Protein AF-A0A1Z9B9Q5-F1 (afdb_monomer_lite)

pLDDT: mean 74.01, std 7.87, range [52.38, 89.5]

Secondary structure (DSSP, 8-state):
--HHHIIIIIHHHHTSTT--------SSSS--HHHHHHT-B-TTS-BSS------SS-HHHHTSS-GGG-S--TT---

Structure (mmCIF, N/CA/C/O backbone):
data_AF-A0A1Z9B9Q5-F1
#
_entry.id   AF-A0A1Z9B9Q5-F1
#
loo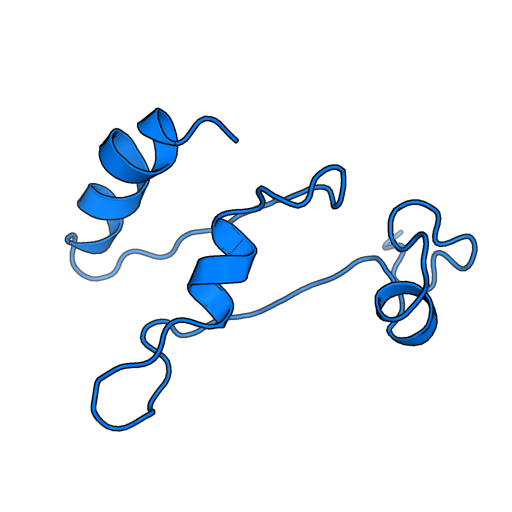p_
_atom_site.group_PDB
_atom_site.id
_atom_site.type_symbol
_atom_site.label_atom_id
_atom_site.label_alt_id
_atom_site.label_comp_id
_atom_site.label_asym_id
_atom_site.label_entity_id
_atom_site.label_seq_id
_atom_site.pdbx_PDB_ins_code
_atom_site.Cartn_x
_atom_site.Cartn_y
_atom_site.Cartn_z
_atom_site.occupancy
_atom_site.B_iso_or_equiv
_atom_site.auth_seq_id
_atom_site.auth_comp_id
_atom_site.auth_asym_id
_atom_site.auth_atom_id
_atom_site.pdbx_PDB_model_num
ATOM 1 N N . MET A 1 1 ? 3.583 10.955 -2.301 1.00 58.12 1 MET A N 1
ATOM 2 C CA . MET A 1 1 ? 2.409 11.356 -1.481 1.00 58.12 1 MET A CA 1
ATOM 3 C C . MET A 1 1 ? 2.906 12.013 -0.195 1.00 58.12 1 MET A C 1
ATOM 5 O O . MET A 1 1 ? 3.954 11.612 0.288 1.00 58.12 1 MET A O 1
ATOM 9 N N . ASP A 1 2 ? 2.225 13.038 0.326 1.00 65.31 2 ASP A N 1
ATOM 10 C CA . ASP A 1 2 ? 2.617 13.672 1.595 1.00 65.31 2 ASP A CA 1
ATOM 11 C C . ASP A 1 2 ? 2.334 12.705 2.757 1.00 65.31 2 ASP A C 1
ATOM 13 O O . ASP A 1 2 ? 1.196 12.260 2.935 1.00 65.31 2 ASP A O 1
ATOM 17 N N . THR A 1 3 ? 3.365 12.379 3.541 1.00 68.94 3 THR A N 1
ATOM 18 C CA . THR A 1 3 ? 3.305 11.518 4.734 1.00 68.94 3 THR A CA 1
ATOM 19 C C . THR A 1 3 ? 2.190 11.951 5.686 1.00 68.94 3 THR A C 1
ATOM 21 O O . THR A 1 3 ? 1.571 11.125 6.357 1.00 68.94 3 THR A O 1
ATOM 24 N N . LYS A 1 4 ? 1.902 13.255 5.721 1.00 73.06 4 LYS A N 1
ATOM 25 C CA . LYS A 1 4 ? 0.855 13.846 6.545 1.00 73.06 4 LYS A CA 1
ATOM 26 C C . LYS A 1 4 ? -0.537 13.325 6.188 1.00 73.06 4 LYS A C 1
ATOM 28 O O . LYS A 1 4 ? -1.297 12.978 7.082 1.00 73.06 4 LYS A O 1
ATOM 33 N N . VAL A 1 5 ? -0.853 13.189 4.900 1.00 75.81 5 VAL A N 1
ATOM 34 C CA . VAL A 1 5 ? -2.158 12.669 4.450 1.00 75.81 5 VAL A CA 1
ATOM 35 C C . VAL A 1 5 ? -2.343 11.215 4.884 1.00 75.81 5 VAL A C 1
ATOM 37 O O . VAL A 1 5 ? -3.430 10.829 5.307 1.00 75.81 5 VAL A O 1
ATOM 40 N N . PHE A 1 6 ? -1.280 10.411 4.826 1.00 76.12 6 PHE A N 1
ATOM 41 C CA . PHE A 1 6 ? -1.337 9.015 5.251 1.00 76.12 6 PHE A CA 1
ATOM 42 C C . PHE A 1 6 ? -1.685 8.893 6.742 1.00 76.12 6 PHE A C 1
ATOM 44 O O . PHE A 1 6 ? -2.648 8.215 7.100 1.00 76.12 6 PHE A O 1
ATOM 51 N N . TYR A 1 7 ? -0.952 9.594 7.608 1.00 79.88 7 TYR A N 1
ATOM 52 C CA . TYR A 1 7 ? -1.157 9.491 9.054 1.00 79.88 7 TYR A CA 1
ATOM 53 C C . TYR A 1 7 ? -2.398 10.231 9.564 1.00 79.88 7 TYR A C 1
ATOM 55 O O . TYR A 1 7 ? -3.001 9.782 10.533 1.00 79.88 7 TYR A O 1
ATOM 63 N N . GLU A 1 8 ? -2.796 11.342 8.941 1.00 83.19 8 GLU A N 1
ATOM 64 C CA . GLU A 1 8 ? -3.945 12.132 9.410 1.00 83.19 8 GLU A CA 1
ATOM 65 C C . GLU A 1 8 ? -5.284 11.664 8.832 1.00 83.19 8 GLU A C 1
ATOM 67 O O . GLU A 1 8 ? -6.323 11.937 9.427 1.00 83.19 8 GLU A O 1
ATOM 72 N N . VAL A 1 9 ? -5.282 10.979 7.682 1.00 79.69 9 VAL A N 1
ATOM 73 C CA . VAL A 1 9 ? -6.519 10.598 6.981 1.00 79.69 9 VAL A CA 1
ATOM 74 C C . VAL A 1 9 ? -6.633 9.090 6.803 1.00 79.69 9 VAL A C 1
ATOM 76 O O . VAL A 1 9 ? -7.653 8.518 7.175 1.00 79.69 9 VAL A O 1
ATOM 79 N N . ILE A 1 10 ? -5.607 8.428 6.261 1.00 79.25 10 ILE A N 1
ATOM 80 C CA . ILE A 1 10 ? -5.700 6.999 5.918 1.00 79.25 10 ILE A CA 1
ATOM 81 C C . ILE A 1 10 ? -5.709 6.127 7.176 1.00 79.25 10 ILE A C 1
ATOM 83 O O . ILE A 1 10 ? -6.600 5.296 7.321 1.00 79.25 10 ILE A O 1
ATOM 87 N N . VAL A 1 11 ? -4.772 6.337 8.108 1.00 81.50 11 VAL A N 1
ATOM 88 C CA . VAL A 1 11 ? -4.689 5.533 9.343 1.00 81.50 11 VAL A CA 1
ATOM 89 C C . VAL A 1 11 ? -5.977 5.604 10.179 1.00 81.50 11 VAL A C 1
ATOM 91 O O . VAL A 1 11 ? -6.496 4.543 10.515 1.00 81.50 11 VAL A O 1
ATOM 94 N N . PRO A 1 12 ? -6.575 6.782 10.449 1.00 82.69 12 PRO A N 1
ATOM 95 C CA . PRO A 1 12 ? -7.837 6.846 11.188 1.00 82.69 12 PRO A CA 1
ATOM 96 C C . PRO A 1 12 ? -9.011 6.157 10.481 1.00 82.69 12 PRO A C 1
ATOM 98 O O . PRO A 1 12 ? -9.868 5.575 11.139 1.00 82.69 12 PRO A O 1
ATOM 101 N N . LEU A 1 13 ? -9.069 6.190 9.143 1.00 80.88 13 LEU A N 1
ATOM 102 C CA . LEU A 1 13 ? -10.118 5.487 8.392 1.00 80.88 13 LEU A CA 1
ATOM 103 C C . LEU A 1 13 ? -10.000 3.963 8.520 1.00 80.88 13 LEU A C 1
ATOM 105 O O . LEU A 1 13 ? -11.015 3.273 8.496 1.00 80.88 13 LEU A O 1
ATOM 109 N N . LEU A 1 14 ? -8.785 3.439 8.695 1.00 77.31 14 LEU A N 1
ATOM 110 C CA . LEU A 1 14 ? -8.550 2.011 8.921 1.00 77.31 14 LEU A CA 1
ATOM 111 C C . LEU A 1 14 ? -9.033 1.529 10.298 1.00 77.31 14 LEU A C 1
ATOM 113 O O . LEU A 1 14 ? -9.239 0.331 10.473 1.00 77.31 14 LEU A O 1
ATOM 117 N N . GLU A 1 15 ? -9.244 2.432 11.259 1.00 79.62 15 GLU A N 1
ATOM 118 C CA . GLU A 1 15 ? -9.799 2.102 12.581 1.00 79.62 15 GLU A CA 1
ATOM 119 C C . GLU A 1 15 ? -11.335 1.975 12.571 1.00 79.62 15 GLU A C 1
ATOM 121 O O . GLU A 1 15 ? -11.928 1.509 13.545 1.00 79.62 15 GLU A O 1
ATOM 126 N N . VAL A 1 16 ? -12.000 2.373 11.480 1.00 81.81 16 VAL A N 1
ATOM 127 C CA . VAL A 1 16 ? -13.460 2.303 11.344 1.00 81.81 16 VAL A CA 1
ATOM 128 C C . VAL A 1 16 ? -13.880 0.912 10.857 1.00 81.81 16 VAL A C 1
ATOM 130 O O . VAL A 1 16 ? -13.403 0.431 9.826 1.00 81.81 16 VAL A O 1
ATOM 133 N N . GLU A 1 17 ? -14.817 0.274 11.568 1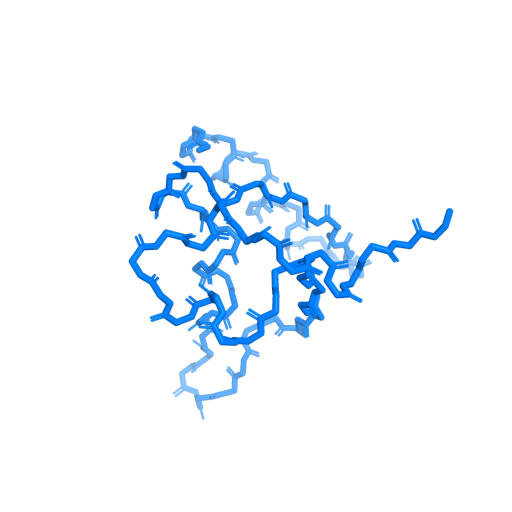.00 77.12 17 GLU A N 1
ATOM 134 C CA . GLU A 1 17 ? -15.365 -1.035 11.186 1.00 77.12 17 GLU A CA 1
ATOM 135 C C . GLU A 1 17 ? -15.965 -1.026 9.768 1.00 77.12 17 GLU A C 1
ATOM 137 O O . GLU A 1 17 ? -16.695 -0.112 9.386 1.00 77.12 17 GLU A O 1
ATOM 142 N N . ALA A 1 18 ? -15.693 -2.098 9.014 1.00 76.06 18 ALA A N 1
ATOM 143 C CA . ALA A 1 18 ? -16.193 -2.336 7.654 1.00 76.06 18 ALA A CA 1
ATOM 144 C C . ALA A 1 18 ? -15.784 -1.283 6.600 1.00 76.06 18 ALA A C 1
ATOM 146 O O . ALA A 1 18 ? -16.537 -0.998 5.667 1.00 76.06 18 ALA A O 1
ATOM 147 N N . THR A 1 19 ? -14.572 -0.738 6.708 1.00 74.19 19 THR A N 1
ATOM 148 C CA . THR A 1 19 ? -14.024 0.203 5.721 1.00 74.19 19 THR A CA 1
ATOM 149 C C . THR A 1 19 ? -13.333 -0.520 4.564 1.00 74.19 19 THR A C 1
ATOM 151 O O . THR A 1 19 ? -12.557 -1.450 4.772 1.00 74.19 19 THR A O 1
ATOM 154 N N . ALA A 1 20 ? -13.580 -0.059 3.335 1.00 75.06 20 ALA A N 1
ATOM 155 C CA . ALA A 1 20 ? -12.834 -0.449 2.141 1.00 75.06 20 ALA A CA 1
ATOM 156 C C . ALA A 1 20 ? -12.195 0.797 1.516 1.00 75.06 20 ALA A C 1
ATOM 158 O O . ALA A 1 20 ? -12.862 1.818 1.337 1.00 75.06 20 ALA A O 1
ATOM 159 N N . LEU A 1 21 ? -10.908 0.716 1.184 1.00 74.44 21 LEU A N 1
ATOM 160 C CA . LEU A 1 21 ? -10.158 1.804 0.558 1.00 74.44 21 LEU A CA 1
ATOM 161 C C . LEU A 1 21 ? -9.829 1.435 -0.886 1.00 74.44 21 LEU A C 1
ATOM 163 O O . LEU A 1 21 ? -9.281 0.369 -1.152 1.00 74.44 21 LEU A O 1
ATOM 167 N N . ILE A 1 22 ? -10.156 2.336 -1.812 1.00 76.62 22 ILE A N 1
ATOM 168 C CA . ILE A 1 22 ? -9.717 2.255 -3.205 1.00 76.62 22 ILE A CA 1
ATOM 169 C C . ILE A 1 22 ? -8.596 3.267 -3.375 1.00 76.62 22 ILE A C 1
ATOM 171 O O . ILE A 1 22 ? -8.813 4.476 -3.276 1.00 76.62 22 ILE A O 1
ATOM 175 N N . CYS A 1 23 ? -7.399 2.756 -3.625 1.00 71.94 23 CYS A N 1
ATOM 176 C CA . CYS A 1 23 ? -6.194 3.558 -3.739 1.00 71.94 23 CYS A CA 1
ATOM 177 C C . CYS A 1 23 ? -5.695 3.498 -5.181 1.00 71.94 23 CYS A C 1
ATOM 179 O O . CYS A 1 23 ? -5.474 2.416 -5.715 1.00 71.94 23 CYS A O 1
ATOM 181 N N . ILE A 1 24 ? -5.519 4.662 -5.807 1.00 72.38 24 ILE A N 1
ATOM 182 C CA . ILE A 1 24 ? -4.959 4.780 -7.156 1.00 72.38 24 ILE A CA 1
ATOM 183 C C . ILE A 1 24 ? -3.608 5.472 -7.024 1.00 72.38 24 ILE A C 1
ATOM 185 O O . ILE A 1 24 ? -3.528 6.591 -6.512 1.00 72.38 24 ILE A O 1
ATOM 189 N N . SER A 1 25 ? -2.549 4.812 -7.486 1.00 67.19 25 SER A N 1
ATOM 190 C CA . SER A 1 25 ? -1.202 5.378 -7.536 1.00 67.19 25 SER A CA 1
ATOM 191 C C . SER A 1 25 ? -0.625 5.278 -8.933 1.00 67.19 25 SER A C 1
ATOM 193 O O . SER A 1 25 ? -0.695 4.226 -9.563 1.00 67.19 25 SER A O 1
ATOM 195 N N . THR A 1 26 ? 0.019 6.352 -9.377 1.00 65.00 26 THR A N 1
ATOM 196 C CA . THR A 1 26 ? 0.910 6.310 -10.534 1.00 65.00 26 THR A CA 1
ATOM 197 C C . THR A 1 26 ? 2.304 5.911 -10.038 1.00 65.00 26 THR A C 1
ATOM 199 O O . THR A 1 26 ? 2.770 6.487 -9.047 1.00 65.00 26 THR A O 1
ATOM 202 N N . PRO A 1 27 ? 2.993 4.949 -10.674 1.00 58.78 27 PRO A N 1
ATOM 203 C CA . PRO A 1 27 ? 4.378 4.620 -10.350 1.00 58.78 27 PRO A CA 1
ATOM 204 C C . PRO A 1 27 ? 5.287 5.753 -10.844 1.00 58.78 27 PRO A C 1
ATOM 206 O O . PRO A 1 27 ? 5.874 5.658 -11.906 1.00 58.78 27 PRO A O 1
ATOM 209 N N . GLN A 1 28 ? 5.315 6.890 -10.150 1.00 57.56 28 GLN A N 1
ATOM 210 C CA . GLN A 1 28 ? 6.175 8.027 -10.507 1.00 57.56 28 GLN A CA 1
ATOM 211 C C . GLN A 1 28 ? 7.312 8.252 -9.511 1.00 57.56 28 GL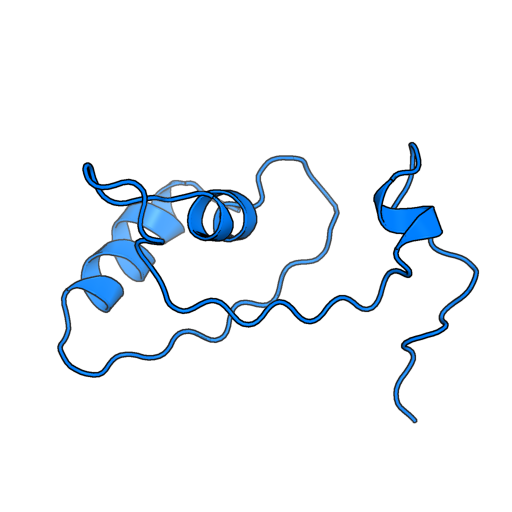N A C 1
ATOM 213 O O . GLN A 1 28 ? 8.309 8.838 -9.904 1.00 57.56 28 GLN A O 1
ATOM 218 N N . ASP A 1 29 ? 7.188 7.769 -8.270 1.00 56.44 29 ASP A N 1
ATOM 219 C CA . ASP A 1 29 ? 8.194 7.925 -7.215 1.00 56.44 29 ASP A CA 1
ATOM 220 C C . ASP A 1 29 ? 8.144 6.747 -6.223 1.00 56.44 29 ASP A C 1
ATOM 222 O O . ASP A 1 29 ? 7.065 6.219 -5.935 1.00 56.44 29 ASP A O 1
ATOM 226 N N . ASP A 1 30 ? 9.293 6.414 -5.619 1.00 53.09 30 ASP A N 1
ATOM 227 C CA . ASP A 1 30 ? 9.482 5.356 -4.599 1.00 53.09 30 ASP A CA 1
ATOM 228 C C . ASP A 1 30 ? 8.648 5.556 -3.313 1.00 53.09 30 ASP A C 1
ATOM 230 O O . ASP A 1 30 ? 8.573 4.688 -2.446 1.00 53.09 30 ASP A O 1
ATOM 234 N N . MET A 1 31 ? 7.985 6.707 -3.170 1.00 52.38 31 MET A N 1
ATOM 235 C CA . MET A 1 31 ? 7.159 7.077 -2.016 1.00 52.38 31 MET A CA 1
ATOM 236 C C . MET A 1 31 ? 5.669 6.773 -2.250 1.00 52.38 31 MET A C 1
ATOM 238 O O . MET A 1 31 ? 4.799 7.635 -2.047 1.00 52.38 31 MET A O 1
ATOM 242 N N . ASN A 1 32 ? 5.366 5.543 -2.674 1.00 63.09 32 ASN A N 1
ATOM 243 C CA . ASN A 1 32 ? 4.001 5.024 -2.735 1.00 63.09 32 ASN A CA 1
ATOM 244 C C . ASN A 1 32 ? 3.665 4.285 -1.431 1.00 63.09 32 ASN A C 1
ATOM 246 O O . ASN A 1 32 ? 3.914 3.095 -1.275 1.00 63.09 32 ASN A O 1
ATOM 250 N N . PHE A 1 33 ? 3.056 5.000 -0.479 1.00 64.06 33 PHE A N 1
ATOM 251 C CA . PHE A 1 33 ? 2.601 4.436 0.804 1.00 64.06 33 PHE A CA 1
ATOM 252 C C . PHE A 1 33 ? 1.638 3.254 0.637 1.00 64.06 33 PHE A C 1
ATOM 254 O O . PHE A 1 33 ? 1.569 2.392 1.507 1.00 64.06 33 PHE A O 1
ATOM 261 N N . TYR A 1 34 ? 0.921 3.185 -0.485 1.00 69.69 34 TYR A N 1
ATOM 262 C CA . TYR A 1 34 ? 0.047 2.057 -0.798 1.00 69.69 34 TYR A CA 1
ATOM 263 C C . TYR A 1 34 ? 0.828 0.769 -1.061 1.00 69.69 34 TYR A C 1
ATOM 265 O O . TYR A 1 34 ? 0.396 -0.288 -0.615 1.00 69.69 34 TYR A O 1
ATOM 273 N N . SER A 1 35 ? 2.011 0.863 -1.676 1.00 67.81 35 SER A N 1
ATOM 274 C CA . SER A 1 35 ? 2.912 -0.281 -1.832 1.00 67.81 35 SER A CA 1
ATOM 275 C C . SER A 1 35 ? 3.338 -0.828 -0.472 1.00 67.81 35 SER A C 1
ATOM 277 O O . SER A 1 35 ? 3.239 -2.024 -0.235 1.00 67.81 35 SER A O 1
ATOM 279 N N . ALA A 1 36 ? 3.678 0.054 0.474 1.00 70.75 36 ALA A N 1
ATOM 280 C CA . ALA A 1 36 ? 4.023 -0.363 1.831 1.00 70.75 36 ALA A CA 1
ATOM 281 C C . ALA A 1 36 ? 2.865 -1.082 2.545 1.00 70.75 36 ALA A C 1
ATOM 283 O O . ALA A 1 36 ? 3.118 -1.988 3.328 1.00 70.75 36 ALA A O 1
ATOM 284 N N . MET A 1 37 ? 1.605 -0.713 2.278 1.00 76.19 37 MET A N 1
ATOM 285 C CA . MET A 1 37 ? 0.444 -1.413 2.845 1.00 76.19 37 MET A CA 1
ATOM 286 C C . MET A 1 37 ? 0.274 -2.832 2.291 1.00 76.19 37 MET A C 1
ATOM 288 O O . MET A 1 37 ? -0.235 -3.687 3.013 1.00 76.19 37 MET A O 1
ATOM 292 N N . PHE A 1 38 ? 0.698 -3.098 1.050 1.00 74.31 38 PHE A N 1
ATOM 293 C CA . PHE A 1 38 ? 0.669 -4.449 0.478 1.00 74.31 38 PHE A CA 1
ATOM 294 C C . PHE A 1 38 ? 1.626 -5.402 1.200 1.00 74.31 38 PHE A C 1
ATOM 296 O O . PHE A 1 38 ? 1.295 -6.570 1.383 1.00 74.31 38 PHE A O 1
ATOM 303 N N . ASP A 1 39 ? 2.755 -4.882 1.681 1.00 74.94 39 ASP A N 1
ATOM 304 C CA . ASP A 1 39 ? 3.793 -5.660 2.362 1.00 74.94 39 ASP A CA 1
ATOM 305 C C . ASP A 1 39 ? 3.626 -5.699 3.895 1.00 74.94 39 ASP A C 1
ATOM 307 O O . ASP A 1 39 ? 4.449 -6.287 4.608 1.00 74.94 39 ASP A O 1
ATOM 311 N N . MET A 1 40 ? 2.570 -5.083 4.442 1.00 81.50 40 MET A N 1
ATOM 312 C CA . MET A 1 40 ? 2.304 -5.105 5.882 1.00 81.50 40 MET A CA 1
ATOM 313 C C . MET A 1 40 ? 1.745 -6.459 6.316 1.00 81.50 40 MET A C 1
ATOM 315 O O . MET A 1 40 ? 0.679 -6.884 5.874 1.00 81.50 40 MET A O 1
ATOM 319 N N . HIS A 1 41 ? 2.436 -7.095 7.259 1.00 83.31 41 HIS A N 1
ATOM 320 C CA . HIS A 1 41 ? 2.044 -8.370 7.843 1.00 83.31 41 HIS A CA 1
ATOM 321 C C . HIS A 1 41 ? 1.838 -8.234 9.354 1.00 83.31 41 HIS A C 1
ATOM 323 O O . HIS A 1 41 ? 2.535 -7.476 10.035 1.00 83.31 41 HIS A O 1
ATOM 329 N N . LEU A 1 42 ? 0.880 -8.988 9.881 1.00 84.00 42 LEU A N 1
ATOM 330 C CA . LEU A 1 42 ? 0.699 -9.215 11.306 1.00 84.00 42 LEU A CA 1
ATOM 331 C C . LEU A 1 42 ? 1.891 -10.005 11.881 1.00 84.00 42 LEU A C 1
ATOM 333 O O . LEU A 1 42 ? 2.651 -10.627 11.135 1.00 84.00 42 LEU A O 1
ATOM 337 N N . PRO A 1 43 ? 2.071 -10.029 13.215 1.00 88.06 43 PRO A N 1
ATOM 338 C CA . PRO A 1 43 ? 3.163 -10.773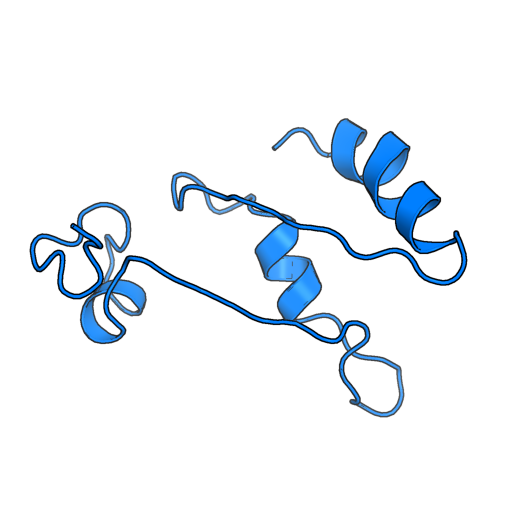 13.850 1.00 88.06 43 PRO A CA 1
ATOM 339 C C . PRO A 1 43 ? 3.183 -12.279 13.540 1.00 88.06 43 PRO A C 1
ATOM 341 O O . PRO A 1 43 ? 4.216 -12.922 13.705 1.00 88.06 43 PRO A O 1
ATOM 344 N N . ASP A 1 44 ? 2.052 -12.845 13.116 1.00 89.50 44 ASP A N 1
ATOM 345 C CA . ASP A 1 44 ? 1.916 -14.241 12.691 1.00 89.50 44 ASP A CA 1
ATOM 346 C C . ASP A 1 44 ? 2.269 -14.470 11.208 1.00 89.50 44 ASP A C 1
ATOM 348 O O . ASP A 1 44 ? 2.224 -15.604 10.732 1.00 89.50 44 ASP A O 1
ATOM 352 N N . GLY A 1 45 ? 2.643 -13.410 10.485 1.00 84.75 45 GLY A N 1
ATOM 353 C CA . GLY A 1 45 ? 2.990 -13.441 9.067 1.00 84.75 45 GLY A CA 1
ATOM 354 C C . GLY A 1 45 ? 1.791 -13.402 8.122 1.00 84.75 45 GLY A C 1
ATOM 355 O O . GLY A 1 45 ? 1.988 -13.490 6.913 1.00 84.75 45 GLY A O 1
ATOM 356 N N . SER A 1 46 ? 0.561 -13.275 8.626 1.00 84.69 46 SER A N 1
ATOM 357 C CA . SER A 1 46 ? -0.611 -13.055 7.773 1.00 84.69 46 SER A CA 1
ATOM 358 C C . SER A 1 46 ? -0.677 -11.595 7.299 1.00 84.69 46 SER A C 1
ATOM 360 O O . SER A 1 46 ? -0.214 -10.703 8.012 1.00 84.69 46 SER A O 1
ATOM 362 N N . PRO A 1 47 ? -1.198 -11.308 6.094 1.00 82.81 47 PRO A N 1
ATOM 363 C CA . PRO A 1 47 ? -1.285 -9.937 5.602 1.00 82.81 47 PRO A CA 1
ATOM 364 C C . PRO A 1 47 ? -2.232 -9.110 6.478 1.00 82.81 47 PRO A C 1
ATOM 366 O O . PRO A 1 47 ? -3.322 -9.560 6.836 1.00 82.81 47 PRO A O 1
ATOM 369 N N . LEU A 1 48 ? -1.814 -7.889 6.816 1.00 81.19 48 LEU A N 1
ATOM 370 C CA . LEU A 1 48 ? -2.589 -6.969 7.654 1.00 81.19 48 LEU A CA 1
ATOM 371 C C . LEU A 1 48 ? -3.874 -6.505 6.950 1.00 81.19 48 LEU A C 1
ATOM 373 O O . LEU A 1 48 ? -4.882 -6.242 7.603 1.00 81.19 48 LEU A O 1
ATOM 377 N N . PHE A 1 49 ? -3.841 -6.429 5.619 1.00 80.31 49 PHE A N 1
ATOM 378 C CA . PHE A 1 49 ? -4.964 -6.023 4.783 1.00 80.31 49 PHE A CA 1
ATOM 379 C C . PHE A 1 49 ? -5.267 -7.089 3.734 1.00 80.31 49 PHE A C 1
ATOM 381 O O . PHE A 1 49 ? -4.365 -7.717 3.184 1.00 80.31 49 PHE A O 1
ATOM 388 N N . VAL A 1 50 ? -6.548 -7.253 3.401 1.00 77.06 50 VAL A N 1
ATOM 389 C CA . VAL A 1 50 ? -6.939 -7.976 2.187 1.00 77.06 50 VAL A CA 1
ATOM 390 C C . VAL A 1 50 ? -6.715 -7.038 1.010 1.00 77.06 50 VAL A C 1
ATOM 392 O O . VAL A 1 50 ? -7.421 -6.041 0.862 1.00 77.06 50 VAL A O 1
ATOM 395 N N . THR A 1 51 ? -5.711 -7.338 0.197 1.00 73.62 51 THR A N 1
ATOM 396 C CA . THR A 1 51 ? -5.248 -6.462 -0.877 1.00 73.62 51 THR A CA 1
ATOM 397 C C . THR A 1 51 ? -5.611 -7.056 -2.233 1.00 73.62 51 THR A C 1
ATOM 399 O O . THR A 1 51 ? -5.420 -8.243 -2.493 1.00 73.62 51 THR A O 1
ATOM 402 N N . LEU A 1 52 ? -6.181 -6.223 -3.102 1.00 76.12 52 LEU A N 1
ATOM 403 C CA . LEU A 1 52 ? -6.408 -6.539 -4.508 1.00 76.12 52 LEU A CA 1
ATOM 404 C C . LEU A 1 52 ? -5.599 -5.536 -5.320 1.00 76.12 52 LEU A C 1
ATOM 406 O O . LEU A 1 52 ? -5.974 -4.369 -5.421 1.00 76.12 52 LEU A O 1
ATOM 410 N N . GLU A 1 53 ? -4.460 -5.980 -5.842 1.00 74.94 53 GLU A N 1
ATOM 411 C CA . GLU A 1 53 ? -3.616 -5.155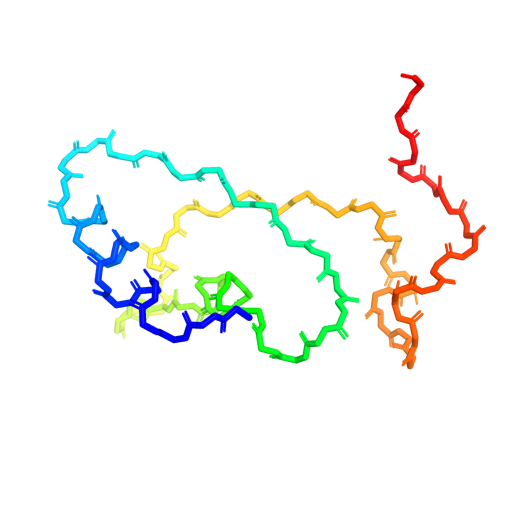 -6.699 1.00 74.94 53 GLU A CA 1
ATOM 412 C C . GLU A 1 53 ? -4.086 -5.287 -8.151 1.00 74.94 53 GLU A C 1
ATOM 414 O O . GLU A 1 53 ? -4.193 -6.391 -8.684 1.00 74.94 53 GLU A O 1
ATOM 419 N N . VAL A 1 54 ? -4.359 -4.152 -8.792 1.00 75.00 54 VAL A N 1
ATOM 420 C CA . VAL A 1 54 ? -4.611 -4.074 -10.233 1.00 75.00 54 VAL A CA 1
ATOM 421 C C . VAL A 1 54 ? -3.605 -3.091 -10.815 1.00 75.00 54 VAL A C 1
ATOM 423 O O . VAL A 1 54 ? -3.612 -1.911 -10.466 1.00 75.00 54 VAL A O 1
ATOM 426 N N . SER A 1 55 ? -2.726 -3.593 -11.678 1.00 72.94 55 SER A N 1
ATOM 427 C CA . SER A 1 55 ? -1.686 -2.821 -12.361 1.00 72.94 55 SER A CA 1
ATOM 428 C C . SER A 1 55 ? -2.017 -2.713 -13.847 1.00 72.94 55 SER A C 1
ATOM 430 O O . SER A 1 55 ? -2.545 -3.654 -14.429 1.00 72.94 55 SER A O 1
ATOM 432 N N . LEU A 1 56 ? -1.689 -1.569 -14.455 1.00 76.25 56 LEU A N 1
ATOM 433 C CA . LEU A 1 56 ? -1.727 -1.376 -15.914 1.00 76.25 56 LEU A CA 1
ATOM 434 C C . LEU A 1 56 ? -0.359 -1.637 -16.576 1.00 76.25 56 LEU A C 1
ATOM 436 O O . LEU A 1 56 ? -0.195 -1.514 -17.790 1.00 76.25 56 LEU A O 1
ATOM 440 N N . VAL A 1 57 ? 0.653 -1.930 -15.758 1.00 76.94 57 VAL A N 1
ATOM 441 C CA . VAL A 1 57 ? 2.007 -2.279 -16.183 1.00 76.94 57 VAL A CA 1
ATOM 442 C C . VAL A 1 57 ? 2.122 -3.795 -16.174 1.00 76.94 57 VAL A C 1
ATOM 444 O O . VAL A 1 57 ? 1.902 -4.410 -15.131 1.00 76.94 57 VAL A O 1
ATOM 447 N N . CYS A 1 58 ? 2.518 -4.372 -17.310 1.00 80.88 58 CYS A N 1
ATOM 448 C CA . CYS A 1 58 ? 2.751 -5.805 -17.418 1.00 80.88 58 CYS A CA 1
ATOM 449 C C . CYS A 1 58 ? 3.889 -6.267 -16.492 1.00 80.88 58 CYS A C 1
ATOM 451 O O . CYS A 1 58 ? 4.841 -5.520 -16.246 1.00 80.88 58 CYS A O 1
ATOM 453 N N . ASP A 1 59 ? 3.833 -7.525 -16.049 1.00 80.31 59 ASP A N 1
ATOM 454 C CA . ASP A 1 59 ? 4.794 -8.102 -15.094 1.00 80.31 59 ASP A CA 1
ATOM 455 C C . ASP A 1 59 ? 6.256 -7.907 -15.527 1.00 80.31 59 ASP A C 1
ATOM 457 O O . ASP A 1 59 ? 7.102 -7.496 -14.737 1.00 80.31 59 ASP A O 1
ATOM 461 N N . ALA A 1 60 ? 6.542 -8.091 -16.821 1.00 79.12 60 ALA A N 1
ATOM 462 C CA . ALA A 1 60 ? 7.887 -7.926 -17.372 1.00 79.12 60 ALA A CA 1
ATOM 463 C C . ALA A 1 60 ? 8.419 -6.486 -17.260 1.00 79.12 60 ALA A C 1
ATOM 465 O O . ALA A 1 60 ? 9.618 -6.277 -17.087 1.00 79.12 60 ALA A O 1
ATOM 466 N N . CYS A 1 61 ? 7.546 -5.481 -17.375 1.00 79.50 61 CYS A N 1
ATOM 467 C CA . CYS A 1 61 ? 7.936 -4.084 -17.203 1.00 79.50 61 CYS A CA 1
ATOM 468 C C . CYS A 1 61 ? 7.952 -3.671 -15.729 1.00 79.50 61 CYS A C 1
ATOM 470 O O . CYS A 1 61 ? 8.744 -2.797 -15.377 1.00 79.50 61 CYS A O 1
ATOM 472 N N . LYS A 1 62 ? 7.146 -4.309 -14.871 1.00 77.56 62 LYS A N 1
ATOM 473 C CA . LYS A 1 62 ? 7.147 -4.079 -13.419 1.00 77.56 62 LYS A CA 1
ATOM 474 C C . LYS A 1 62 ? 8.505 -4.412 -12.790 1.00 77.56 62 LYS A C 1
ATOM 476 O O . LYS A 1 62 ? 8.928 -3.720 -11.873 1.00 77.56 62 LYS A O 1
ATOM 481 N N . GLU A 1 63 ? 9.204 -5.414 -13.322 1.00 79.31 63 GLU A N 1
ATOM 482 C CA . GLU A 1 63 ? 10.557 -5.810 -12.892 1.00 79.31 63 GLU A CA 1
ATOM 483 C C . GLU A 1 63 ? 11.696 -5.040 -13.597 1.00 79.31 63 GLU A C 1
ATOM 485 O O . GLU A 1 63 ? 12.871 -5.292 -13.333 1.00 79.31 63 GLU A O 1
ATOM 490 N N . SER A 1 64 ? 11.377 -4.124 -14.517 1.00 80.19 64 SER A N 1
ATOM 491 C CA . SER A 1 64 ? 12.377 -3.361 -15.276 1.00 80.19 64 SER A CA 1
ATOM 492 C C . SER A 1 6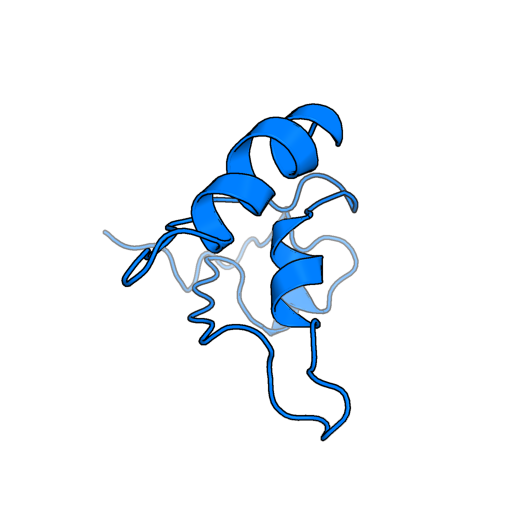4 ? 12.815 -2.080 -14.555 1.00 80.19 64 SER A C 1
ATOM 494 O O . SER A 1 64 ? 12.152 -1.630 -13.629 1.00 80.19 64 SER A O 1
ATOM 496 N N . ASP A 1 65 ? 13.890 -1.442 -15.032 1.00 74.56 65 ASP A N 1
ATOM 497 C CA . ASP A 1 65 ? 14.375 -0.157 -14.491 1.00 74.56 65 ASP A CA 1
ATOM 498 C C . ASP A 1 65 ? 13.375 1.007 -14.654 1.00 74.56 65 ASP A C 1
ATOM 500 O O . ASP A 1 65 ? 13.512 2.024 -13.979 1.00 74.56 65 ASP A O 1
ATOM 504 N N . HIS A 1 66 ? 12.393 0.889 -15.559 1.00 74.69 66 HIS A N 1
ATOM 505 C CA . HIS A 1 66 ? 11.440 1.961 -15.878 1.00 74.69 66 HIS A CA 1
ATOM 506 C C . HIS A 1 66 ? 9.996 1.443 -16.032 1.00 74.69 66 HIS A C 1
ATOM 508 O O . HIS A 1 66 ? 9.443 1.463 -17.143 1.00 74.69 66 HIS A O 1
ATOM 514 N N . PRO A 1 67 ? 9.356 0.972 -14.945 1.00 72.88 67 PRO A N 1
ATOM 515 C CA . PRO A 1 67 ? 7.985 0.458 -14.981 1.00 72.88 67 PRO A CA 1
ATOM 516 C C . PRO A 1 67 ? 6.960 1.520 -15.409 1.00 72.88 67 PRO A C 1
ATOM 518 O O . PRO A 1 67 ? 5.943 1.197 -16.025 1.00 72.88 67 PRO A O 1
ATOM 521 N N . GLU A 1 68 ? 7.244 2.800 -15.165 1.00 69.50 68 GLU A N 1
ATOM 522 C CA . GLU A 1 68 ? 6.414 3.948 -15.538 1.00 69.50 68 GLU A CA 1
ATOM 523 C C . GLU A 1 68 ? 6.335 4.188 -17.050 1.00 69.50 68 GLU A C 1
ATOM 525 O O . GLU A 1 68 ? 5.480 4.940 -17.524 1.00 69.50 68 GLU A O 1
ATOM 530 N N . ARG A 1 69 ? 7.222 3.550 -17.819 1.00 71.75 69 ARG A N 1
ATOM 531 C CA . ARG A 1 69 ? 7.308 3.674 -19.278 1.00 71.75 69 ARG A CA 1
ATOM 532 C C . ARG A 1 69 ? 6.969 2.376 -19.990 1.00 71.75 69 ARG A C 1
ATOM 534 O O . ARG A 1 69 ? 7.541 2.110 -21.043 1.00 71.75 69 ARG A O 1
ATOM 541 N N . CYS A 1 70 ? 6.063 1.570 -19.440 1.00 75.50 70 CYS A N 1
ATOM 542 C CA . CYS A 1 70 ? 5.621 0.343 -20.093 1.00 75.50 70 CYS A CA 1
ATOM 543 C C . CYS A 1 70 ? 5.059 0.644 -21.498 1.00 75.50 70 CYS A C 1
ATOM 545 O O . CYS A 1 70 ? 3.983 1.235 -21.608 1.00 75.50 70 CYS A O 1
ATOM 547 N N . PRO A 1 71 ? 5.744 0.241 -22.587 1.00 74.38 71 PRO A N 1
ATOM 548 C CA . PRO A 1 71 ? 5.278 0.519 -23.942 1.00 74.38 71 PRO A CA 1
ATOM 549 C C . PRO A 1 71 ? 4.249 -0.512 -24.421 1.00 74.38 71 PRO A C 1
ATOM 551 O O . PRO A 1 71 ? 3.672 -0.349 -25.490 1.00 74.38 71 PRO A O 1
ATOM 554 N N . HIS A 1 72 ? 4.064 -1.601 -23.669 1.00 74.31 72 HIS A N 1
ATOM 555 C CA . HIS A 1 72 ? 3.268 -2.747 -24.093 1.00 74.31 72 HIS A CA 1
ATOM 556 C C . HIS A 1 72 ? 1.768 -2.527 -23.903 1.00 74.31 72 HIS A C 1
ATOM 558 O O . HIS A 1 72 ? 1.002 -3.126 -24.648 1.00 74.31 72 HIS A O 1
ATOM 564 N N . MET A 1 73 ? 1.367 -1.679 -22.940 1.00 68.38 73 MET A N 1
ATOM 565 C CA . MET A 1 73 ? -0.036 -1.326 -22.660 1.00 68.38 73 MET A CA 1
ATOM 566 C C . MET A 1 73 ? -0.982 -2.543 -22.662 1.00 68.38 73 MET A C 1
ATOM 568 O O . MET A 1 73 ? -2.133 -2.455 -23.066 1.00 68.38 73 MET A O 1
ATOM 572 N N . THR A 1 74 ? -0.488 -3.710 -22.233 1.00 67.62 74 THR A N 1
ATOM 573 C CA . THR A 1 74 ? -1.205 -4.990 -22.354 1.00 67.62 74 THR A CA 1
ATOM 574 C C . THR A 1 74 ? -2.512 -4.999 -21.566 1.00 67.62 74 THR A C 1
ATOM 576 O O . THR A 1 74 ? -3.456 -5.687 -21.941 1.00 67.62 74 THR A O 1
ATOM 579 N N . ASP A 1 75 ? -2.557 -4.203 -20.502 1.00 66.44 75 ASP A N 1
ATOM 580 C CA . ASP A 1 75 ? -3.684 -4.078 -19.589 1.00 66.44 75 ASP A CA 1
ATOM 581 C C . ASP A 1 75 ? -4.520 -2.807 -19.866 1.00 66.44 75 ASP A C 1
ATOM 583 O O . ASP A 1 75 ? -5.322 -2.404 -19.023 1.00 66.44 75 ASP A O 1
ATOM 587 N N . GLU A 1 76 ? -4.361 -2.158 -21.035 1.00 66.94 76 GLU A N 1
ATOM 588 C CA . GLU A 1 76 ? -5.267 -1.080 -21.465 1.00 66.94 76 GLU A CA 1
ATOM 589 C C . GLU A 1 76 ? -6.700 -1.609 -21.620 1.00 66.94 76 GLU A C 1
ATOM 591 O O . GLU A 1 76 ? -6.977 -2.560 -22.355 1.00 66.94 76 GLU A O 1
ATOM 596 N N . ILE A 1 77 ? -7.629 -0.958 -20.923 1.00 64.50 77 ILE A N 1
ATOM 597 C CA . ILE A 1 77 ? -9.059 -1.267 -20.951 1.00 64.50 77 ILE A CA 1
ATOM 598 C C . ILE A 1 77 ? -9.730 -0.319 -21.976 1.00 64.50 77 ILE A C 1
ATOM 600 O O . ILE A 1 77 ? -9.403 0.869 -21.943 1.00 64.50 77 ILE A O 1
ATOM 604 N N . PRO A 1 78 ? -10.623 -0.799 -22.875 1.00 59.22 78 PRO A N 1
ATOM 605 C CA . PRO A 1 78 ? -11.229 -0.003 -23.957 1.00 59.22 78 PRO A CA 1
ATOM 606 C C . PRO A 1 78 ? -12.016 1.241 -23.528 1.00 59.22 78 PRO A C 1
ATOM 608 O O . PRO A 1 78 ? -12.664 1.201 -22.456 1.00 59.22 78 PRO A O 1
#

Foldseek 3Di:
DPPCCCVVPVVVQVVDPPDDDDDDDQPPDPPDVVVVLQCDADPVRHRPDDDDDDDQFDPVLVPDPCSNPRPPSVNDDD

Radius of gyration: 14.71 Å; chains: 1; bounding box: 31×28×38 Å

Sequence (78 aa):
MDTKVFYEVIVPLLEVEATALICISTPQDDMNFYSAMFDMHLPDGSPLFVTLEVSLVCDACKESDHPERCPHMTDEIP